Protein AF-A0A8T4IA79-F1 (afdb_monomer)

Structure (mmCIF, N/CA/C/O backbone):
data_AF-A0A8T4IA79-F1
#
_entry.id   AF-A0A8T4IA79-F1
#
loop_
_atom_site.group_PDB
_atom_site.id
_atom_site.type_symbol
_atom_site.label_atom_id
_atom_site.label_alt_id
_atom_site.label_comp_id
_atom_site.label_asym_id
_atom_site.label_entity_id
_atom_site.label_seq_id
_atom_site.pdbx_PDB_ins_code
_atom_site.Cartn_x
_atom_site.Cartn_y
_atom_site.Cartn_z
_atom_site.occupancy
_atom_site.B_iso_or_equiv
_atom_site.auth_seq_id
_atom_site.auth_comp_id
_atom_site.auth_asym_id
_atom_site.auth_atom_id
_atom_site.pdbx_PDB_model_num
ATOM 1 N N . GLY A 1 1 ? 8.827 29.489 20.531 1.00 40.19 1 GLY A N 1
ATOM 2 C CA . GLY A 1 1 ? 8.621 28.234 21.269 1.00 40.19 1 GLY A CA 1
ATOM 3 C C . GLY A 1 1 ? 8.306 27.153 20.268 1.00 40.19 1 GLY A C 1
ATOM 4 O O . GLY A 1 1 ? 7.277 27.237 19.622 1.00 40.19 1 GLY A O 1
ATOM 5 N N . THR A 1 2 ? 9.219 26.212 20.067 1.00 52.00 2 THR A N 1
ATOM 6 C CA . THR A 1 2 ? 9.061 25.076 19.148 1.00 52.00 2 THR A CA 1
ATOM 7 C C . THR A 1 2 ? 8.476 23.900 19.927 1.00 52.00 2 THR A C 1
ATOM 9 O O . THR A 1 2 ? 9.214 23.050 20.419 1.00 52.00 2 THR A O 1
ATOM 12 N N . GLY A 1 3 ? 7.159 23.906 20.129 1.00 53.28 3 GLY A N 1
ATOM 13 C CA . GLY A 1 3 ? 6.427 22.764 20.675 1.00 53.28 3 GLY A CA 1
ATOM 14 C C . GLY A 1 3 ? 5.763 22.004 19.533 1.00 53.28 3 GLY A C 1
ATOM 15 O O . GLY A 1 3 ? 5.146 22.626 18.676 1.00 53.28 3 GLY A O 1
ATOM 16 N N . SER A 1 4 ? 5.907 20.680 19.498 1.00 63.47 4 SER A N 1
ATOM 17 C CA . SER A 1 4 ? 5.138 19.844 18.572 1.00 63.47 4 SER A CA 1
ATOM 18 C C . SER A 1 4 ? 3.671 19.864 19.008 1.00 63.47 4 SER A C 1
ATOM 20 O O . SER A 1 4 ? 3.362 19.476 20.137 1.00 63.47 4 SER A O 1
ATOM 22 N N . GLU A 1 5 ? 2.776 20.362 18.156 1.00 69.31 5 GLU A N 1
ATOM 23 C CA . GLU A 1 5 ? 1.337 20.384 18.421 1.00 69.31 5 GLU A CA 1
ATOM 24 C C . GLU A 1 5 ? 0.708 19.063 17.971 1.00 69.31 5 GLU A C 1
ATOM 26 O O . GLU A 1 5 ? 0.737 18.715 16.792 1.00 69.31 5 GLU A O 1
ATOM 31 N N . TYR A 1 6 ? 0.103 18.335 18.907 1.00 69.56 6 TYR A N 1
ATOM 32 C CA . TYR A 1 6 ? -0.653 17.123 18.604 1.00 69.56 6 TYR A CA 1
ATOM 33 C C . TYR A 1 6 ? -2.147 17.442 18.603 1.00 69.56 6 TYR A C 1
ATOM 35 O O . TYR A 1 6 ? -2.680 17.955 19.587 1.00 69.56 6 TYR A O 1
ATOM 43 N N . ARG A 1 7 ? -2.840 17.110 17.510 1.00 61.78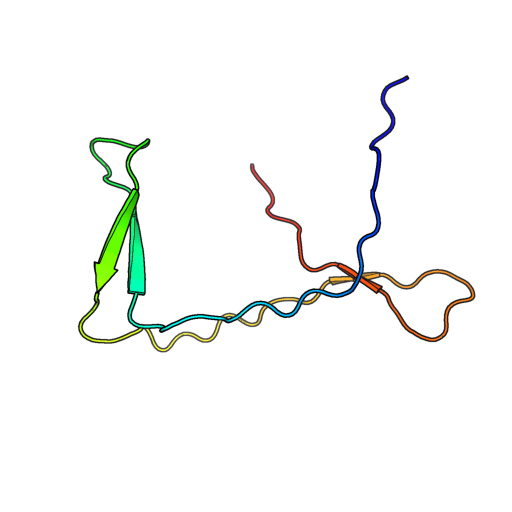 7 ARG A N 1
ATOM 44 C CA . ARG A 1 7 ? -4.306 17.163 17.434 1.00 61.78 7 ARG A CA 1
ATOM 45 C C . ARG A 1 7 ? -4.849 15.745 17.516 1.00 61.78 7 ARG A C 1
ATOM 47 O O . ARG A 1 7 ? -4.498 14.898 16.702 1.00 61.78 7 ARG A O 1
ATOM 54 N N . THR A 1 8 ? -5.686 15.492 18.517 1.00 73.25 8 THR A N 1
ATOM 55 C CA . THR A 1 8 ? -6.372 14.204 18.664 1.00 73.25 8 THR A CA 1
ATOM 56 C C . THR A 1 8 ? -7.650 14.248 17.838 1.00 73.25 8 THR A C 1
ATOM 58 O O . THR A 1 8 ? -8.416 15.202 17.950 1.00 73.25 8 THR A O 1
ATOM 61 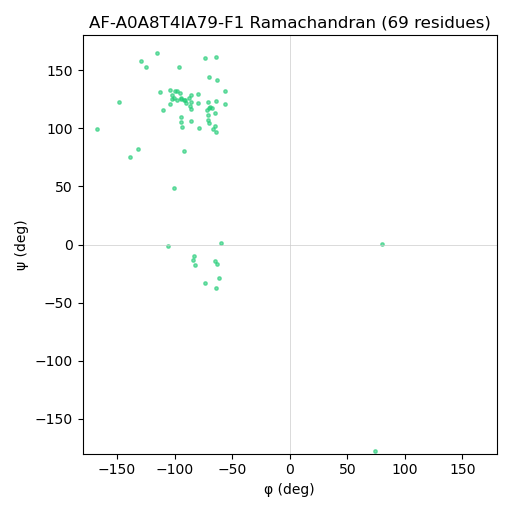N N . THR A 1 9 ? -7.856 13.241 16.997 1.00 74.38 9 THR A N 1
ATOM 62 C CA . THR A 1 9 ? -9.081 13.052 16.210 1.00 74.38 9 THR A CA 1
ATOM 63 C C . THR A 1 9 ? -9.776 11.771 16.659 1.00 74.38 9 THR A C 1
ATOM 65 O O . THR A 1 9 ? -9.177 10.952 17.364 1.00 74.38 9 THR A O 1
ATOM 68 N N . ASP A 1 10 ? -11.042 11.611 16.284 1.00 78.19 10 ASP A N 1
ATOM 69 C CA . ASP A 1 10 ? -11.761 10.362 16.513 1.00 78.19 10 ASP A CA 1
ATOM 70 C C . ASP A 1 10 ? -11.128 9.202 15.733 1.00 78.19 10 ASP A C 1
ATOM 72 O O . ASP A 1 10 ? -10.370 9.388 14.780 1.00 78.19 10 ASP A O 1
ATOM 76 N N . THR A 1 11 ? -11.437 7.972 16.149 1.00 78.62 11 THR A N 1
ATOM 77 C CA . THR A 1 11 ? -10.923 6.778 15.466 1.00 78.62 11 THR A CA 1
ATOM 78 C C . THR A 1 11 ? -11.470 6.712 14.041 1.00 78.62 11 THR A C 1
ATOM 80 O O . THR A 1 11 ? -12.683 6.677 13.843 1.00 78.62 11 THR A O 1
ATOM 83 N N . VAL A 1 12 ? -10.573 6.642 13.056 1.00 75.44 12 VAL A N 1
ATOM 84 C CA . VAL A 1 12 ? -10.919 6.452 11.642 1.00 75.44 12 VAL A CA 1
ATOM 85 C C . VAL A 1 12 ? -10.630 5.010 11.240 1.00 75.44 12 VAL A C 1
ATOM 87 O O . VAL A 1 12 ? -9.559 4.478 11.529 1.00 75.44 12 VAL A O 1
ATOM 90 N N . ILE A 1 13 ? -11.587 4.379 10.559 1.00 79.62 13 ILE A N 1
ATOM 91 C CA . ILE A 1 13 ? -11.397 3.069 9.931 1.00 79.62 13 ILE A CA 1
ATOM 92 C C . ILE A 1 13 ? -10.903 3.308 8.506 1.00 79.62 13 ILE A C 1
ATOM 94 O O . ILE A 1 13 ? -11.568 3.986 7.723 1.00 79.62 13 ILE A O 1
ATOM 98 N N . LEU A 1 14 ? -9.735 2.760 8.179 1.00 76.88 14 LEU A N 1
ATOM 99 C CA . LEU A 1 14 ? -9.170 2.811 6.835 1.00 76.88 14 LEU A CA 1
ATOM 100 C C . LEU A 1 14 ? -9.526 1.530 6.083 1.00 76.88 14 LEU A C 1
ATOM 102 O O . LEU A 1 14 ? -9.315 0.431 6.596 1.00 76.88 14 LEU A O 1
ATOM 106 N N . ASP A 1 15 ? -10.039 1.680 4.863 1.00 81.12 15 ASP A N 1
ATOM 107 C CA . ASP A 1 15 ? -10.146 0.568 3.924 1.00 81.12 15 ASP A CA 1
ATOM 108 C C . ASP A 1 15 ? -8.730 0.196 3.442 1.00 81.12 15 ASP A C 1
ATOM 110 O O . ASP A 1 15 ? -8.031 1.068 2.911 1.00 81.12 15 ASP A O 1
ATOM 114 N N . PRO A 1 16 ? -8.274 -1.059 3.625 1.00 74.44 16 PRO A N 1
ATOM 115 C CA . PRO A 1 16 ? -6.987 -1.505 3.096 1.00 74.44 16 PRO A CA 1
ATOM 116 C C . PRO A 1 16 ? -6.919 -1.466 1.559 1.00 74.44 16 PRO A C 1
ATOM 118 O O . PRO A 1 16 ? -5.818 -1.477 1.008 1.00 74.44 16 PRO A O 1
ATOM 121 N N . GLY A 1 17 ? -8.062 -1.387 0.869 1.00 84.75 17 GLY A N 1
ATOM 122 C CA . GLY A 1 17 ? -8.142 -1.369 -0.586 1.00 84.75 17 GLY A CA 1
ATOM 123 C C . GLY A 1 17 ? -7.878 -2.736 -1.224 1.00 84.75 17 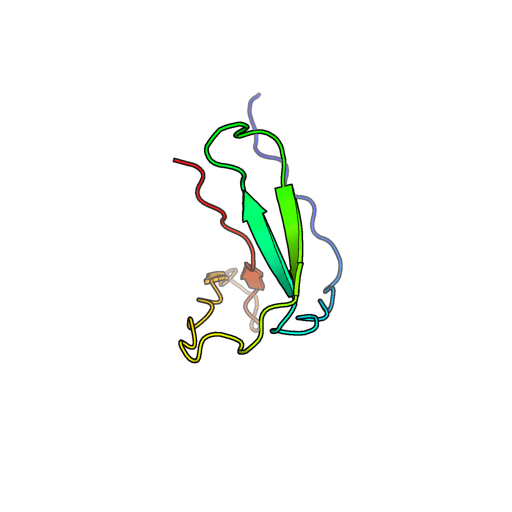GLY A C 1
ATOM 124 O O . GLY A 1 17 ? -7.692 -3.750 -0.552 1.00 84.75 17 GLY A O 1
ATOM 125 N N . ASP A 1 18 ? -7.882 -2.772 -2.559 1.00 87.19 18 ASP A N 1
ATOM 126 C CA . ASP A 1 18 ? -7.595 -3.991 -3.321 1.00 87.19 18 ASP A CA 1
ATOM 127 C C . ASP A 1 18 ? -6.073 -4.231 -3.387 1.00 87.19 18 ASP A C 1
ATOM 129 O O . ASP A 1 18 ? -5.344 -3.374 -3.903 1.00 87.19 18 ASP A O 1
ATOM 133 N N . PRO A 1 19 ? -5.581 -5.392 -2.905 1.00 85.94 19 PRO A N 1
ATOM 134 C CA . PRO A 1 19 ? -4.153 -5.702 -2.830 1.00 85.94 19 PRO A CA 1
ATOM 135 C C . PRO A 1 19 ? -3.470 -5.799 -4.200 1.00 85.94 19 PRO A C 1
ATOM 137 O O . PRO A 1 19 ? -2.241 -5.802 -4.274 1.00 85.94 19 PRO A O 1
ATOM 140 N N . ASN A 1 20 ? -4.238 -5.880 -5.288 1.00 90.94 20 ASN A N 1
ATOM 141 C CA . ASN A 1 20 ? -3.695 -5.894 -6.640 1.00 90.94 20 ASN A CA 1
ATOM 142 C C . ASN A 1 20 ? -3.394 -4.487 -7.171 1.00 90.94 20 ASN A C 1
ATOM 144 O O . ASN A 1 20 ? -2.756 -4.365 -8.216 1.00 90.94 20 ASN A O 1
ATOM 148 N N . TYR A 1 21 ? -3.813 -3.420 -6.487 1.00 91.31 21 TYR A N 1
ATOM 149 C CA . TYR A 1 21 ? -3.396 -2.068 -6.844 1.00 91.31 21 TYR A CA 1
ATOM 150 C C . TYR A 1 21 ? -2.147 -1.661 -6.072 1.00 91.31 21 TYR A C 1
ATOM 152 O O . TYR A 1 21 ? -2.146 -1.620 -4.844 1.00 91.31 21 TYR A O 1
ATOM 160 N N . VAL A 1 22 ? -1.102 -1.272 -6.800 1.00 87.88 22 VAL A N 1
ATOM 161 C CA . VAL A 1 22 ? 0.155 -0.792 -6.212 1.00 87.88 22 VAL A CA 1
ATOM 162 C C . VAL A 1 22 ? 0.574 0.534 -6.829 1.00 87.88 22 VAL A C 1
ATOM 164 O O . VAL A 1 22 ? 0.171 0.887 -7.940 1.00 87.88 22 VAL A O 1
ATOM 167 N N . TRP A 1 23 ? 1.396 1.275 -6.094 1.00 88.06 23 TRP A N 1
ATOM 168 C CA . TRP A 1 23 ? 2.020 2.498 -6.579 1.00 88.06 23 TRP A CA 1
ATOM 169 C C . TRP A 1 23 ? 3.439 2.200 -7.044 1.00 88.06 23 TRP A C 1
ATOM 171 O O . TRP A 1 23 ? 4.250 1.671 -6.285 1.00 88.06 23 TRP A O 1
ATOM 181 N N . LEU A 1 24 ? 3.729 2.550 -8.291 1.00 87.75 24 LEU A N 1
ATOM 182 C CA . LEU A 1 24 ? 5.066 2.518 -8.859 1.00 87.75 24 LEU A CA 1
ATOM 183 C C . LEU A 1 24 ? 5.611 3.947 -8.898 1.00 87.75 24 LEU A C 1
ATOM 185 O O . LEU A 1 24 ? 4.983 4.830 -9.484 1.00 87.75 24 LEU A O 1
ATOM 189 N N . THR A 1 25 ? 6.783 4.165 -8.312 1.00 90.25 25 THR A N 1
ATOM 190 C CA . THR A 1 25 ? 7.554 5.393 -8.533 1.00 90.25 25 THR A CA 1
ATOM 191 C C . THR A 1 25 ? 8.428 5.196 -9.761 1.00 90.25 25 THR A C 1
ATOM 193 O O . THR A 1 25 ? 9.187 4.228 -9.815 1.00 90.25 25 THR A O 1
ATOM 196 N N . ASP A 1 26 ? 8.335 6.099 -10.736 1.00 84.00 26 ASP A N 1
ATOM 197 C CA . ASP A 1 26 ? 9.212 6.075 -11.909 1.00 84.00 26 ASP A CA 1
ATOM 198 C C . ASP A 1 26 ? 10.663 6.397 -11.485 1.00 84.00 26 ASP A C 1
ATOM 200 O O . ASP A 1 26 ? 10.921 7.511 -11.014 1.00 84.00 26 ASP A O 1
ATOM 204 N N . PRO A 1 27 ? 11.635 5.477 -11.660 1.00 84.38 27 PRO A N 1
ATOM 205 C CA . PRO A 1 27 ? 13.031 5.732 -11.304 1.00 84.38 27 PRO A CA 1
ATOM 206 C C . PRO A 1 27 ? 13.656 6.890 -12.090 1.00 84.38 27 PRO A C 1
ATOM 208 O O . PRO A 1 27 ? 14.555 7.560 -11.584 1.00 84.38 27 PRO A O 1
ATOM 211 N N . ALA A 1 28 ? 13.186 7.146 -13.315 1.00 86.69 28 ALA A N 1
ATOM 212 C CA . ALA A 1 28 ? 13.656 8.253 -14.143 1.00 86.69 28 ALA A CA 1
ATOM 213 C C . ALA A 1 28 ? 12.976 9.586 -13.782 1.00 86.69 28 ALA A C 1
ATOM 215 O O . ALA A 1 28 ? 13.472 10.653 -14.148 1.00 86.69 28 ALA A O 1
ATOM 216 N N . ARG A 1 29 ? 11.841 9.544 -13.070 1.00 85.44 29 ARG A N 1
ATOM 217 C CA . ARG A 1 29 ? 11.051 10.715 -12.664 1.00 85.44 29 ARG A CA 1
ATOM 218 C C . ARG A 1 29 ? 10.560 10.556 -11.227 1.00 85.44 29 ARG A C 1
ATOM 220 O O . ARG A 1 29 ? 9.373 10.359 -10.985 1.00 85.44 29 ARG A O 1
ATOM 227 N N . ALA A 1 30 ? 11.465 10.739 -10.268 1.00 77.81 30 ALA A N 1
ATOM 228 C CA . ALA A 1 30 ? 11.241 10.497 -8.836 1.00 77.81 30 ALA A CA 1
ATOM 229 C C . ALA A 1 30 ? 10.114 11.320 -8.151 1.00 77.81 30 ALA A C 1
ATOM 231 O O . ALA A 1 30 ? 9.887 11.158 -6.957 1.00 77.81 30 ALA A O 1
ATOM 232 N N . GLY A 1 31 ? 9.387 12.180 -8.874 1.00 82.62 31 GLY A N 1
ATOM 233 C CA . GLY A 1 31 ? 8.189 12.883 -8.389 1.00 82.62 31 GLY A CA 1
ATOM 234 C C . GLY A 1 31 ? 6.866 12.340 -8.938 1.00 82.62 31 GLY A C 1
ATOM 235 O O . GLY A 1 31 ? 5.808 12.871 -8.605 1.00 82.62 31 GLY A O 1
ATOM 236 N N . VAL A 1 32 ? 6.906 11.321 -9.801 1.00 83.56 32 VAL A N 1
ATOM 237 C CA . VAL A 1 32 ? 5.720 10.769 -10.463 1.00 83.56 32 VAL A CA 1
ATOM 238 C C . VAL A 1 32 ? 5.423 9.379 -9.913 1.00 83.56 32 VAL A C 1
ATOM 240 O O . VAL A 1 32 ? 6.200 8.441 -10.089 1.00 83.56 32 VAL A O 1
ATOM 243 N N . GLY A 1 33 ? 4.267 9.261 -9.263 1.00 89.75 33 GLY A N 1
ATOM 244 C CA . GLY A 1 33 ? 3.676 7.986 -8.878 1.00 89.75 33 GLY A CA 1
ATOM 245 C C . GLY A 1 33 ? 2.617 7.557 -9.890 1.00 89.75 33 GLY A C 1
ATOM 246 O O . GLY A 1 33 ? 1.742 8.347 -10.247 1.00 89.75 33 GLY A O 1
ATOM 247 N N . LEU A 1 34 ? 2.672 6.302 -10.325 1.00 89.56 34 LEU A N 1
ATOM 248 C CA . LEU A 1 34 ? 1.651 5.678 -11.162 1.00 89.56 34 LEU A CA 1
ATOM 249 C C . LEU A 1 34 ? 0.940 4.581 -10.370 1.00 89.56 34 LEU A C 1
ATOM 251 O O . LEU A 1 34 ? 1.588 3.721 -9.775 1.00 89.56 34 LEU A O 1
ATOM 255 N N . ARG A 1 35 ? -0.394 4.582 -10.394 1.00 91.00 35 ARG A N 1
ATOM 256 C CA . ARG A 1 35 ? -1.191 3.481 -9.851 1.00 91.00 35 ARG A CA 1
ATOM 257 C C . ARG A 1 35 ? -1.352 2.406 -10.918 1.00 91.00 35 ARG A C 1
ATOM 259 O O . ARG A 1 35 ? -1.869 2.688 -11.997 1.00 91.00 35 ARG A O 1
ATOM 266 N N . VAL A 1 36 ? -0.929 1.186 -10.612 1.00 90.38 36 VAL A N 1
ATOM 267 C CA . VAL A 1 36 ? -0.977 0.049 -11.539 1.00 90.38 36 VAL A CA 1
ATOM 268 C C . VAL A 1 36 ? -1.723 -1.125 -10.920 1.00 90.38 36 VAL A C 1
ATOM 270 O O . VAL A 1 36 ? -1.751 -1.274 -9.699 1.00 90.38 36 VAL A O 1
ATOM 273 N N . LEU A 1 37 ? -2.324 -1.949 -11.776 1.00 93.75 37 LEU A N 1
ATOM 274 C CA . LEU A 1 37 ? -2.907 -3.233 -11.402 1.00 93.75 37 LEU A CA 1
ATOM 275 C C . LEU A 1 37 ? -1.869 -4.336 -11.649 1.00 93.75 37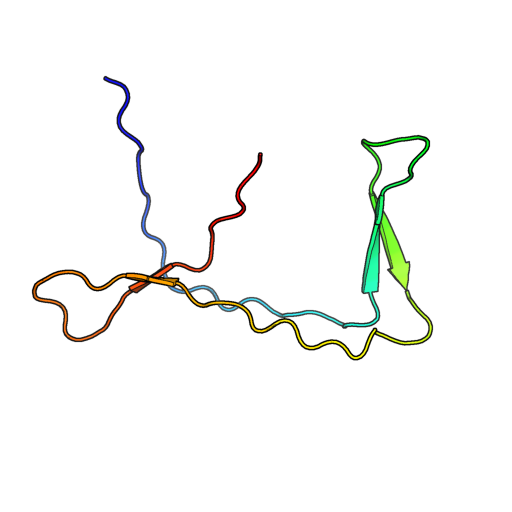 LEU A C 1
ATOM 277 O O . LEU A 1 37 ? -1.337 -4.443 -12.755 1.00 93.75 37 LEU A O 1
ATOM 281 N N . VAL A 1 38 ? -1.580 -5.152 -10.638 1.00 90.88 38 VAL A N 1
ATOM 282 C CA . VAL A 1 38 ? -0.655 -6.288 -10.745 1.00 90.88 38 VAL A CA 1
ATOM 283 C C . VAL A 1 38 ? -1.405 -7.591 -11.001 1.00 90.88 38 VAL A C 1
ATOM 285 O O . VAL A 1 38 ? -2.549 -7.760 -10.596 1.00 90.88 38 VAL A O 1
ATOM 288 N N . LYS A 1 39 ? -0.739 -8.546 -11.661 1.00 92.94 39 LYS A N 1
ATOM 289 C CA . LYS A 1 39 ? -1.293 -9.885 -11.921 1.00 92.94 39 LYS A CA 1
ATOM 290 C C . LYS A 1 39 ? -1.545 -10.676 -10.632 1.00 92.94 39 LYS A C 1
ATOM 292 O O . LYS A 1 39 ? -2.490 -11.454 -10.568 1.00 92.94 39 LYS A O 1
ATOM 297 N N . GLN A 1 40 ? -0.655 -10.531 -9.655 1.00 90.19 40 GLN A N 1
ATOM 298 C CA . GLN A 1 40 ? -0.701 -11.252 -8.391 1.00 90.19 40 GLN A CA 1
ATOM 299 C C . GLN A 1 40 ? -0.119 -10.360 -7.300 1.00 90.19 40 GLN A C 1
ATOM 301 O O . GLN A 1 40 ? 1.027 -9.914 -7.409 1.00 90.19 40 GLN A O 1
ATOM 306 N N . ALA A 1 41 ? -0.912 -10.107 -6.261 1.00 85.31 41 ALA A N 1
ATOM 307 C CA . ALA A 1 41 ? -0.434 -9.444 -5.062 1.00 85.31 41 ALA A CA 1
ATOM 308 C C . ALA A 1 41 ? 0.646 -10.299 -4.370 1.00 85.31 41 ALA A C 1
ATOM 310 O O . ALA A 1 41 ? 0.541 -11.528 -4.333 1.00 85.31 41 ALA A O 1
ATOM 311 N N . PRO A 1 42 ? 1.693 -9.675 -3.824 1.00 77.00 42 PRO A N 1
ATOM 312 C CA . PRO A 1 42 ? 2.763 -10.404 -3.163 1.00 77.00 42 PRO A CA 1
ATOM 313 C C . PRO A 1 42 ? 2.284 -11.017 -1.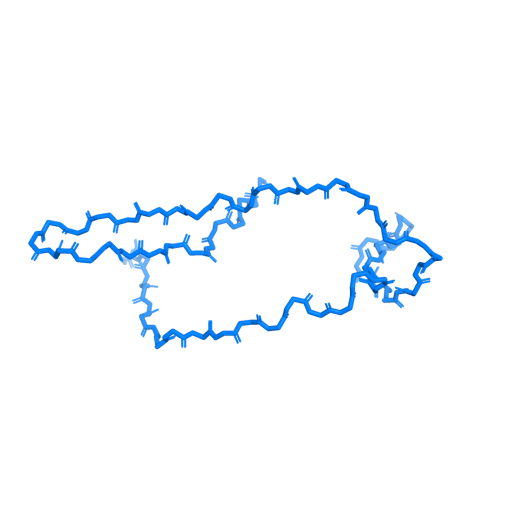831 1.00 77.00 42 PRO A C 1
ATOM 315 O O . PRO A 1 42 ? 1.491 -10.419 -1.109 1.00 77.00 42 PRO A O 1
ATOM 318 N N . GLU A 1 43 ? 2.779 -12.210 -1.487 1.00 81.31 43 GLU A N 1
ATOM 319 C CA . GLU A 1 43 ? 2.255 -13.017 -0.363 1.00 81.31 43 GLU A CA 1
ATOM 320 C C . GLU A 1 43 ? 2.825 -12.659 1.017 1.00 81.31 43 GLU A C 1
ATOM 322 O O . GLU A 1 43 ? 2.310 -13.093 2.050 1.00 81.31 43 GLU A O 1
ATOM 327 N N . TRP A 1 44 ? 3.901 -11.875 1.057 1.00 76.25 44 TRP A N 1
ATOM 328 C CA . TRP A 1 44 ? 4.482 -11.374 2.297 1.00 76.25 44 TRP A CA 1
ATOM 329 C C . TRP A 1 44 ? 3.456 -10.598 3.137 1.00 76.25 44 TRP A C 1
ATOM 331 O O . TRP A 1 44 ? 2.896 -9.583 2.726 1.00 76.25 44 TRP A O 1
ATOM 341 N N . LYS A 1 45 ? 3.230 -11.076 4.361 1.00 66.94 45 LYS A N 1
ATOM 342 C CA . LYS A 1 45 ? 2.438 -10.375 5.371 1.00 66.94 45 LYS A CA 1
ATOM 343 C C . LYS A 1 45 ? 3.392 -9.557 6.230 1.00 66.94 45 LYS A C 1
ATOM 345 O O . LYS A 1 45 ? 4.056 -10.107 7.104 1.00 66.94 45 LYS A O 1
ATOM 350 N N . ALA A 1 46 ? 3.474 -8.254 5.980 1.00 63.09 46 ALA A N 1
ATOM 351 C CA . ALA A 1 46 ? 4.120 -7.355 6.926 1.00 63.09 46 ALA A CA 1
ATOM 352 C C . ALA A 1 46 ? 3.220 -7.248 8.164 1.00 63.09 46 ALA A C 1
ATOM 354 O O . ALA A 1 46 ? 2.074 -6.803 8.066 1.00 63.09 46 ALA A O 1
ATOM 355 N N . ALA A 1 47 ? 3.709 -7.682 9.326 1.00 57.91 47 ALA A N 1
ATOM 356 C CA . ALA A 1 47 ? 3.038 -7.372 10.579 1.00 57.91 47 ALA A CA 1
ATOM 357 C C . ALA A 1 47 ? 3.110 -5.851 10.767 1.00 57.91 47 ALA A C 1
ATOM 359 O O . ALA A 1 47 ? 4.195 -5.294 10.908 1.00 57.91 47 ALA A O 1
ATOM 360 N N . ILE A 1 48 ? 1.968 -5.166 10.708 1.00 58.53 48 ILE A N 1
ATOM 361 C CA . ILE A 1 48 ? 1.917 -3.740 11.027 1.00 58.53 48 ILE A CA 1
ATOM 362 C C . ILE A 1 48 ? 2.108 -3.640 12.538 1.00 58.53 48 ILE A C 1
ATOM 364 O O . ILE A 1 48 ? 1.217 -4.013 13.304 1.00 58.53 48 ILE A O 1
ATOM 368 N N . GLU A 1 49 ? 3.280 -3.179 12.973 1.00 54.66 49 GLU A N 1
ATOM 369 C CA . GLU A 1 49 ? 3.536 -2.917 14.386 1.00 54.66 49 GLU A CA 1
ATOM 370 C C . GLU A 1 49 ? 2.621 -1.781 14.858 1.00 54.66 49 GLU A C 1
ATOM 372 O O . GLU A 1 49 ? 2.845 -0.600 14.595 1.00 54.66 49 GLU A O 1
ATOM 377 N N . GLN A 1 50 ? 1.547 -2.143 15.555 1.00 57.94 50 GLN A N 1
ATOM 378 C CA . GLN A 1 50 ? 0.709 -1.187 16.262 1.00 57.94 50 GLN A CA 1
ATOM 379 C C . GLN A 1 50 ? 1.503 -0.660 17.462 1.00 57.94 50 GLN A C 1
ATOM 381 O O . GLN A 1 50 ? 1.670 -1.363 18.458 1.00 57.94 50 GLN A O 1
ATOM 386 N N . THR A 1 51 ? 2.010 0.574 17.389 1.00 53.56 51 THR A N 1
ATOM 387 C CA . THR A 1 51 ? 2.691 1.187 18.536 1.00 53.56 51 THR A CA 1
ATOM 388 C C . THR A 1 51 ? 1.651 1.524 19.599 1.00 53.56 51 THR A C 1
ATOM 390 O O . THR A 1 51 ? 0.806 2.393 19.419 1.00 53.56 51 THR A O 1
ATOM 393 N N . VAL A 1 52 ? 1.681 0.819 20.725 1.00 56.28 52 VAL A N 1
ATOM 394 C CA . VAL A 1 52 ? 0.716 0.989 21.817 1.00 56.28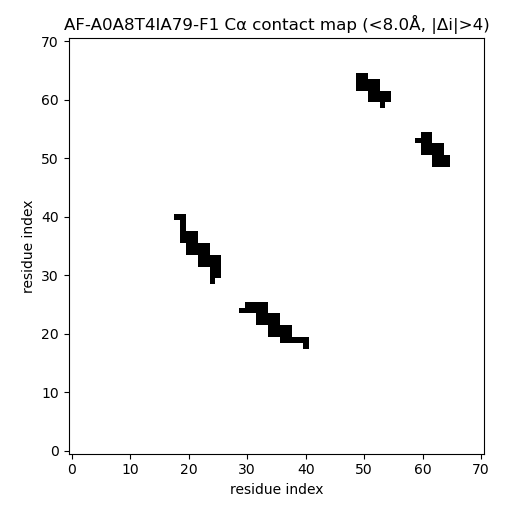 52 VAL A CA 1
ATOM 395 C C . VAL A 1 52 ? 1.283 1.967 22.853 1.00 56.28 52 VAL A C 1
ATOM 397 O O . VAL A 1 52 ? 2.150 1.612 23.649 1.00 56.28 52 VAL A O 1
ATOM 400 N N . TYR A 1 53 ? 0.783 3.200 22.884 1.00 57.19 53 TYR A N 1
ATOM 401 C CA . TYR A 1 53 ? 1.113 4.200 23.897 1.00 57.19 53 TYR A CA 1
ATOM 402 C C . TYR A 1 53 ? 0.216 4.057 25.134 1.00 57.19 53 TYR A C 1
ATOM 404 O O . TYR A 1 53 ? -1.004 4.234 25.084 1.00 57.19 53 TYR A O 1
ATOM 412 N N . ARG A 1 54 ? 0.819 3.735 26.282 1.00 55.81 54 ARG A N 1
ATOM 413 C CA . ARG A 1 54 ? 0.117 3.626 27.570 1.00 55.81 54 ARG A CA 1
ATOM 414 C C . ARG A 1 54 ? 0.224 4.941 28.342 1.00 55.81 54 ARG A C 1
ATOM 416 O O . ARG A 1 54 ? 1.285 5.271 28.862 1.00 55.81 54 ARG A O 1
ATOM 423 N N . VAL A 1 55 ? -0.890 5.665 28.455 1.00 66.19 55 VAL A N 1
ATOM 424 C CA . VAL A 1 55 ? -0.999 6.856 29.313 1.00 66.19 55 VAL A CA 1
ATOM 425 C C . VAL A 1 55 ? -1.223 6.409 30.758 1.00 66.19 55 VAL A C 1
ATOM 427 O O . VAL A 1 55 ? -2.120 5.606 31.027 1.00 66.19 55 VAL A O 1
ATOM 430 N N . ARG A 1 56 ? -0.428 6.926 31.706 1.00 48.62 56 ARG A N 1
ATOM 431 C CA . ARG A 1 56 ? -0.658 6.685 33.141 1.00 48.62 56 ARG A CA 1
ATOM 432 C C . ARG A 1 56 ? -2.081 7.134 33.506 1.00 48.62 56 ARG A C 1
ATOM 434 O O . ARG A 1 56 ? -2.474 8.233 33.146 1.00 48.62 56 ARG A O 1
ATOM 441 N N . GLN A 1 57 ? -2.817 6.278 34.224 1.00 66.06 57 GLN A N 1
ATOM 442 C CA . GLN A 1 57 ? -4.237 6.417 34.615 1.00 66.06 57 GLN A CA 1
ATOM 443 C C . GLN A 1 57 ? -5.301 6.052 33.559 1.00 66.06 57 GLN A C 1
ATOM 445 O O . GLN A 1 57 ? -6.486 6.082 33.887 1.00 66.06 57 GLN A O 1
ATOM 450 N N . ARG A 1 58 ? -4.931 5.622 32.341 1.00 61.22 58 ARG A N 1
ATOM 451 C CA . ARG A 1 58 ? -5.889 5.059 31.367 1.00 61.22 58 ARG A CA 1
ATOM 452 C C . ARG A 1 58 ? -5.789 3.532 31.334 1.00 61.22 58 ARG A C 1
ATOM 454 O O . ARG A 1 58 ? -4.702 2.986 31.167 1.00 61.22 58 ARG A O 1
ATOM 461 N N . SER A 1 59 ? -6.921 2.841 31.468 1.00 68.44 59 SER A N 1
ATOM 462 C CA . SER A 1 59 ? -6.992 1.374 31.354 1.00 68.44 59 SER A CA 1
ATOM 463 C C . SER A 1 59 ? -6.848 0.899 29.904 1.00 68.44 59 SER A C 1
ATOM 465 O O . SER A 1 59 ? -6.262 -0.149 29.646 1.00 68.44 59 SER A O 1
ATOM 467 N N . THR A 1 60 ? -7.337 1.690 28.947 1.00 59.97 60 THR A N 1
ATOM 468 C CA . THR A 1 60 ? -7.220 1.420 27.510 1.00 59.97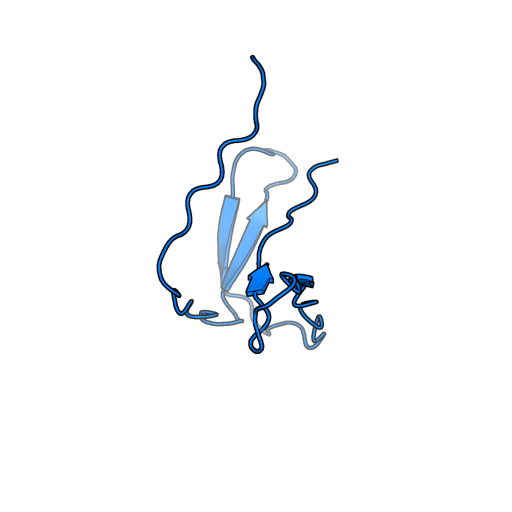 60 THR A CA 1
ATOM 469 C C . THR A 1 60 ? -5.994 2.134 26.938 1.00 59.97 60 THR A C 1
ATOM 471 O O . THR A 1 60 ? -5.877 3.354 27.075 1.00 59.97 60 THR A O 1
ATOM 474 N N . PRO A 1 61 ? -5.062 1.443 26.274 1.00 53.66 61 PRO A N 1
ATOM 475 C CA . PRO A 1 61 ? -3.940 2.118 25.643 1.00 53.66 61 PRO A CA 1
ATOM 476 C C . PRO A 1 61 ? -4.361 2.878 24.374 1.00 53.66 61 PRO A C 1
ATOM 478 O O . PRO A 1 61 ? -5.422 2.633 23.801 1.00 53.66 61 PRO A O 1
ATOM 481 N N . ILE A 1 62 ? -3.545 3.839 23.952 1.00 63.19 62 ILE A N 1
ATOM 482 C CA . ILE A 1 62 ? -3.689 4.552 22.679 1.00 63.19 62 ILE A CA 1
ATOM 483 C C . ILE A 1 62 ? -2.873 3.784 21.641 1.00 63.19 62 ILE A C 1
ATOM 485 O O . ILE A 1 62 ? -1.685 3.568 21.845 1.00 63.19 62 ILE A O 1
ATOM 489 N N . VAL A 1 63 ? -3.483 3.361 20.538 1.00 60.72 63 VAL A N 1
ATOM 490 C CA . VAL A 1 63 ? -2.737 2.791 19.409 1.00 60.72 63 VAL A CA 1
ATOM 491 C C . VAL A 1 63 ? -2.280 3.951 18.525 1.00 60.72 63 VAL A C 1
ATOM 493 O O . VAL A 1 63 ? -3.093 4.577 17.853 1.00 60.72 63 VAL A O 1
ATOM 496 N N . LEU A 1 64 ? -0.988 4.273 18.573 1.00 58.59 64 LEU A N 1
ATOM 497 C CA . LEU A 1 64 ? -0.337 5.210 17.664 1.00 58.59 64 LEU A CA 1
ATOM 498 C C . LEU A 1 64 ? -0.065 4.474 16.349 1.00 58.59 64 LEU A C 1
ATOM 500 O O . LEU A 1 64 ? 0.874 3.689 16.238 1.00 58.59 64 LEU A O 1
ATOM 504 N N . ALA A 1 65 ? -0.922 4.707 15.362 1.00 55.28 65 ALA A N 1
ATOM 505 C CA . ALA A 1 65 ? -0.799 4.141 14.026 1.00 55.28 65 ALA A CA 1
ATOM 506 C C . ALA A 1 65 ? -0.210 5.161 13.040 1.00 55.28 65 ALA A C 1
ATOM 508 O O . ALA A 1 65 ? -0.791 5.370 11.989 1.00 55.28 65 ALA A O 1
ATOM 509 N N . ASP A 1 66 ? 0.896 5.834 13.374 1.00 52.44 66 ASP A N 1
ATOM 510 C CA . ASP A 1 66 ? 1.679 6.575 12.374 1.00 52.44 66 ASP A CA 1
ATOM 511 C C . ASP A 1 66 ? 3.043 7.002 12.934 1.00 52.44 66 ASP A C 1
ATOM 513 O O . ASP A 1 66 ? 3.160 7.996 13.649 1.00 52.44 66 ASP A O 1
ATOM 517 N N . VAL A 1 67 ? 4.098 6.256 12.609 1.00 46.59 67 VAL A N 1
ATOM 518 C CA . VAL A 1 67 ? 5.437 6.847 12.525 1.00 46.59 67 VAL A CA 1
ATOM 519 C C . VAL A 1 67 ? 6.042 6.394 11.204 1.00 46.59 67 VAL A C 1
ATOM 521 O O . VAL A 1 67 ? 6.822 5.444 11.143 1.00 46.59 67 VAL A O 1
ATOM 524 N N . ARG A 1 68 ? 5.699 7.082 10.112 1.00 51.22 68 ARG A N 1
ATOM 525 C CA . ARG A 1 68 ? 6.595 7.125 8.952 1.00 51.22 68 ARG A CA 1
ATOM 526 C C . ARG A 1 68 ? 7.880 7.845 9.375 1.00 51.22 68 ARG A C 1
ATOM 528 O O . ARG A 1 68 ? 7.931 9.070 9.386 1.00 51.22 68 ARG A O 1
ATOM 535 N N . GLN A 1 69 ? 8.918 7.093 9.746 1.00 43.09 69 GLN A N 1
ATOM 536 C CA . GLN A 1 69 ? 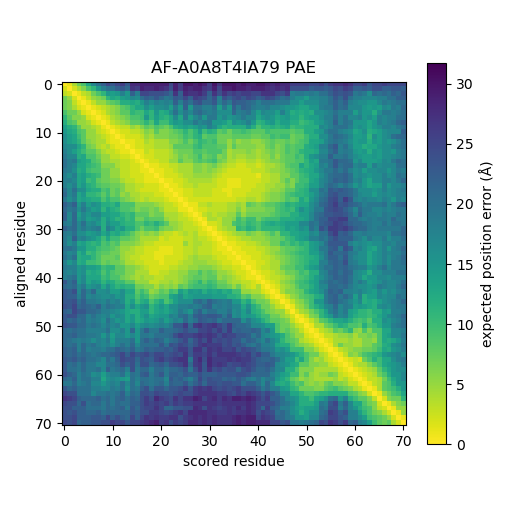10.269 7.642 9.864 1.00 43.09 69 GLN A CA 1
ATOM 537 C C . GLN A 1 69 ? 10.755 8.027 8.461 1.00 43.09 69 GLN A C 1
ATOM 539 O O . GLN A 1 69 ? 11.190 7.175 7.690 1.00 43.09 69 GLN A O 1
ATOM 544 N N . SER A 1 70 ? 10.677 9.309 8.115 1.00 39.38 70 SER A N 1
ATOM 545 C CA . SER A 1 70 ? 11.530 9.868 7.069 1.00 39.38 70 SER A CA 1
ATOM 546 C C . SER A 1 70 ? 12.949 9.956 7.631 1.00 39.38 70 SER A C 1
ATOM 548 O O . SER A 1 70 ? 13.171 10.666 8.616 1.00 39.38 70 SER A O 1
ATOM 550 N N . ARG A 1 71 ? 13.879 9.200 7.046 1.00 40.47 71 ARG A N 1
ATOM 551 C CA . ARG A 1 71 ? 15.318 9.392 7.244 1.00 40.47 71 ARG A CA 1
ATOM 552 C C . ARG A 1 71 ? 15.810 10.528 6.358 1.00 40.47 71 ARG A C 1
ATOM 554 O O . ARG A 1 71 ? 15.320 10.602 5.211 1.00 40.47 71 ARG A O 1
#

Nearest PDB structures (foldseek):
  6tmg-assembly1_t  TM=4.458E-01  e=6.169E+00  Toxoplasma gondii GT1
  4d5y-assembly1_g  TM=2.749E-01  e=9.876E+00  Oryctolagus cuniculus

Secondary structure (DSSP, 8-state):
--PPPP---PPPPPP---TTEEEEEPTT-TT-EEEEE-SS----------EEE--TT-SSPEEE-------

Radius of gyration: 17.7 Å; Cα contacts (8 Å, |Δi|>4): 50; chains: 1; bounding box: 27×41×49 Å

Sequence (71 aa):
GTGSEYRTTDTVILDPGDPNYVWLTDPARAGVGLRVLVKQAPEWKAAIEQTVYRVRQRSTPIVLADVRQSR

pLDDT: mean 71.06, std 15.51, range [39.38, 93.75]

Foldseek 3Di:
DDDDDDDDDDDDDDDPDDLQWDWDQDPVHNVDIDIDGHPDRDPDDDDQPQDWADDPPDPHTDGDRDDPDDD

Mean predicted aligned error: 13.7 Å

Solvent-accessible surface area (backbone atoms only — not comparable to full-atom values): 5236 Å² total; per-residue (Å²): 133,96,70,91,83,83,83,89,75,80,94,79,87,79,81,88,69,64,72,35,56,46,76,45,68,39,87,93,42,85,87,4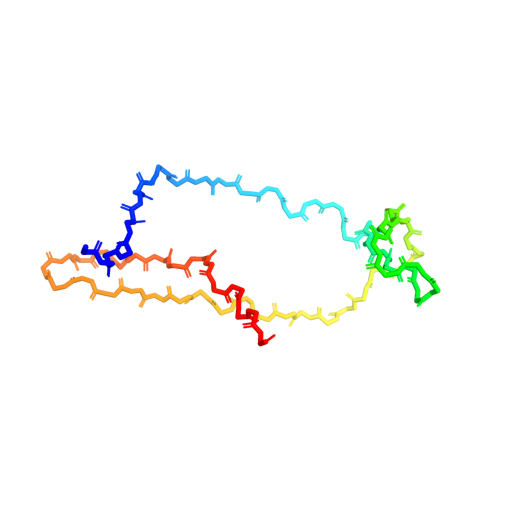5,75,44,83,44,79,52,98,66,55,78,85,81,77,77,80,79,80,70,41,70,47,75,53,90,95,51,92,69,63,45,72,52,85,78,80,84,79,82,128